Protein AF-A0A955W0I1-F1 (afdb_monomer)

Foldseek 3Di:
DVVVVVVVVVVVVVVVVVVVPDDDDDPVVCVVVDDPVPPPPPDVVSLVVVQVVVCVVVVHHDDSDDPDDDDPDD

Solvent-accessible surface area (backbone atoms only — not comparable to full-atom values): 4912 Å² total; per-residue (Å²): 112,68,73,60,54,52,52,54,51,53,50,52,51,55,58,56,58,65,56,73,75,75,69,93,72,58,77,76,79,45,56,87,76,68,48,80,90,70,49,77,70,77,47,66,70,59,40,55,51,53,48,53,56,46,26,71,72,70,76,48,86,82,60,88,84,59,100,55,98,65,86,67,75,129

pLDDT: mean 76.55, std 12.95, range [42.94, 91.5]

Structure (mmCIF, N/CA/C/O backbone):
data_AF-A0A955W0I1-F1
#
_entry.id   AF-A0A955W0I1-F1
#
loop_
_atom_site.group_PDB
_atom_site.id
_atom_site.type_symbol
_atom_site.label_atom_id
_atom_site.label_alt_id
_atom_site.label_comp_id
_atom_site.label_asym_id
_atom_site.label_entity_id
_atom_site.label_seq_id
_atom_site.pdbx_PDB_ins_code
_atom_site.Cartn_x
_atom_site.Cartn_y
_atom_site.Cartn_z
_atom_site.occupancy
_atom_site.B_iso_or_equiv
_atom_site.auth_seq_id
_atom_site.auth_comp_id
_atom_site.auth_asym_id
_atom_site.auth_atom_id
_atom_site.pdbx_PDB_model_num
ATOM 1 N N . MET A 1 1 ? 6.020 -4.614 43.797 1.00 59.97 1 MET A N 1
ATOM 2 C CA . MET A 1 1 ? 5.218 -5.684 43.152 1.00 59.97 1 MET A CA 1
ATOM 3 C C . MET A 1 1 ? 4.078 -5.119 42.301 1.00 59.97 1 MET A C 1
ATOM 5 O O . MET A 1 1 ? 3.938 -5.550 41.165 1.00 59.97 1 MET A O 1
ATOM 9 N N . ILE A 1 2 ? 3.357 -4.095 42.773 1.00 69.06 2 ILE A N 1
ATOM 10 C CA . ILE A 1 2 ? 2.246 -3.431 42.055 1.00 69.06 2 ILE A CA 1
ATOM 11 C C . ILE A 1 2 ? 2.648 -2.865 40.674 1.00 69.06 2 ILE A C 1
ATOM 13 O O . ILE A 1 2 ? 1.948 -3.110 39.698 1.00 69.06 2 ILE A O 1
ATOM 17 N N . CYS A 1 3 ? 3.816 -2.219 40.537 1.00 65.38 3 CYS A N 1
ATOM 18 C CA . CYS A 1 3 ? 4.25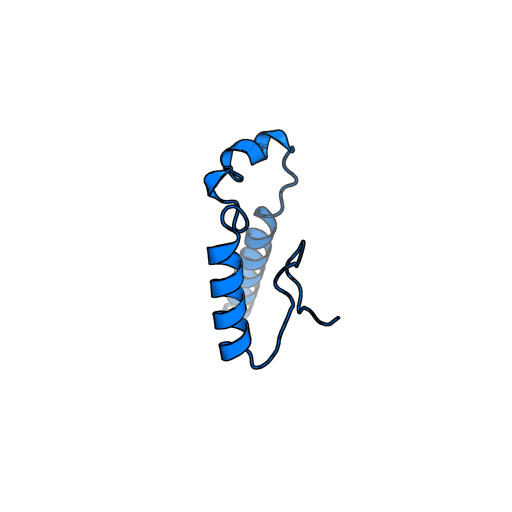5 -1.679 39.236 1.00 65.38 3 CYS A CA 1
ATOM 19 C C . CYS A 1 3 ? 4.547 -2.754 38.174 1.00 65.38 3 CYS A C 1
ATOM 21 O O . CYS A 1 3 ? 4.358 -2.511 36.987 1.00 65.38 3 CYS A O 1
ATOM 23 N N . ARG A 1 4 ? 4.987 -3.954 38.584 1.00 74.25 4 ARG A N 1
ATOM 24 C CA . ARG A 1 4 ? 5.249 -5.065 37.652 1.00 74.25 4 ARG A CA 1
ATOM 25 C C . ARG A 1 4 ? 3.941 -5.691 37.168 1.00 74.25 4 ARG A C 1
ATOM 27 O O . ARG A 1 4 ? 3.820 -5.973 35.986 1.00 74.25 4 ARG A O 1
ATOM 34 N N . ALA A 1 5 ? 2.954 -5.821 38.057 1.00 74.75 5 ALA A N 1
ATOM 35 C CA . ALA A 1 5 ? 1.618 -6.299 37.706 1.00 74.75 5 ALA A CA 1
ATOM 36 C C . ALA A 1 5 ? 0.878 -5.328 36.766 1.00 74.75 5 ALA A C 1
ATOM 38 O O . ALA A 1 5 ? 0.261 -5.766 35.800 1.00 74.75 5 ALA A O 1
ATOM 39 N N . ALA A 1 6 ? 1.002 -4.015 36.996 1.00 80.19 6 ALA A N 1
ATOM 40 C CA . ALA A 1 6 ? 0.427 -2.996 36.117 1.00 80.19 6 ALA A CA 1
ATOM 41 C C . ALA A 1 6 ? 1.046 -3.024 34.706 1.00 80.19 6 ALA A C 1
ATOM 43 O O . ALA A 1 6 ? 0.322 -2.975 33.715 1.00 80.19 6 ALA A O 1
ATOM 44 N N . ALA A 1 7 ? 2.372 -3.179 34.602 1.00 83.56 7 ALA A N 1
ATOM 45 C CA . ALA A 1 7 ? 3.055 -3.294 33.313 1.00 83.56 7 ALA A CA 1
ATOM 46 C C . ALA A 1 7 ? 2.638 -4.558 32.537 1.00 83.56 7 ALA A C 1
ATOM 48 O O . ALA A 1 7 ? 2.389 -4.488 31.334 1.00 83.56 7 ALA A O 1
ATOM 49 N N . SER A 1 8 ? 2.506 -5.700 33.222 1.00 86.12 8 SER A N 1
ATOM 50 C CA . SER A 1 8 ? 2.033 -6.950 32.614 1.00 86.12 8 SER A CA 1
ATOM 51 C C . SER A 1 8 ? 0.588 -6.853 32.115 1.00 86.12 8 SER A C 1
ATOM 53 O O . SER A 1 8 ? 0.287 -7.356 31.035 1.00 86.12 8 SER A O 1
ATOM 55 N N . LEU A 1 9 ? -0.292 -6.177 32.861 1.00 90.25 9 LEU A N 1
ATOM 56 C CA . LEU A 1 9 ? -1.688 -5.978 32.466 1.00 90.25 9 LEU A CA 1
ATOM 57 C C . LEU A 1 9 ? -1.816 -5.049 31.249 1.00 90.25 9 LEU A C 1
ATOM 59 O O . LEU A 1 9 ? -2.554 -5.364 30.319 1.00 90.25 9 LEU A O 1
ATOM 63 N N . CYS A 1 10 ? -1.062 -3.946 31.214 1.00 89.00 10 CYS A N 1
ATOM 64 C CA . CYS A 1 10 ? -1.030 -3.048 30.056 1.00 89.00 10 CYS A CA 1
ATOM 65 C C . CYS A 1 10 ? -0.523 -3.755 28.793 1.00 89.00 10 CYS A C 1
ATOM 67 O O . CYS A 1 10 ? -1.101 -3.584 27.722 1.00 89.00 10 CYS A O 1
ATOM 69 N N . LEU A 1 11 ? 0.529 -4.571 28.913 1.00 90.81 11 LEU A N 1
ATOM 70 C CA . LEU A 1 11 ? 1.070 -5.321 27.781 1.00 90.81 11 LEU A CA 1
ATOM 71 C C . LEU A 1 11 ? 0.059 -6.347 27.248 1.00 90.81 11 LEU A C 1
ATOM 73 O O . LEU A 1 11 ? -0.124 -6.448 26.038 1.00 90.81 11 LEU A O 1
ATOM 77 N N . ALA A 1 12 ? -0.645 -7.056 28.135 1.00 89.75 12 ALA A N 1
ATOM 78 C CA . ALA A 1 12 ? -1.700 -7.989 27.741 1.00 89.75 12 ALA A CA 1
ATOM 79 C C . ALA A 1 12 ? -2.861 -7.284 27.016 1.00 89.75 12 ALA A C 1
ATOM 81 O O . ALA A 1 12 ? -3.357 -7.798 26.015 1.00 89.75 12 ALA A O 1
ATOM 82 N N . LEU A 1 13 ? -3.256 -6.087 27.470 1.00 89.94 13 LEU A N 1
ATOM 83 C CA . LEU A 1 13 ? -4.287 -5.286 26.801 1.00 89.94 13 LEU A CA 1
ATOM 84 C C . LEU A 1 13 ? -3.860 -4.851 25.392 1.00 89.94 13 LEU A C 1
ATOM 86 O O . LEU A 1 13 ? -4.645 -4.950 24.451 1.00 89.94 13 LEU A O 1
ATOM 90 N N . LEU A 1 14 ? -2.615 -4.390 25.242 1.00 87.81 14 LEU A N 1
ATOM 91 C CA . LEU A 1 14 ? -2.063 -3.953 23.957 1.00 87.81 14 LEU A CA 1
ATOM 92 C C . LEU A 1 14 ? -1.983 -5.107 22.948 1.00 87.81 14 LEU A C 1
ATOM 94 O O . LEU A 1 14 ? -2.346 -4.926 21.788 1.00 87.81 14 LEU A O 1
ATOM 98 N N . LEU A 1 15 ? -1.561 -6.295 23.392 1.00 85.94 15 LEU A N 1
ATOM 99 C CA . LEU A 1 15 ? -1.527 -7.494 22.548 1.00 85.94 15 LEU A CA 1
ATOM 100 C C . LEU A 1 15 ? -2.932 -8.006 22.193 1.00 85.94 15 LEU A C 1
ATOM 102 O O . LEU A 1 15 ? -3.136 -8.515 21.096 1.00 85.94 15 LEU A O 1
ATOM 106 N N . GLY A 1 16 ? -3.907 -7.873 23.094 1.00 84.94 16 GLY A N 1
ATOM 107 C CA . GLY A 1 16 ? -5.298 -8.225 22.797 1.00 84.94 16 GLY A CA 1
ATOM 108 C C . GLY A 1 16 ? -5.929 -7.297 21.755 1.00 84.94 16 GLY A C 1
ATOM 109 O O . GLY A 1 16 ? -6.633 -7.758 20.859 1.00 84.94 16 GLY A O 1
ATOM 110 N N . ALA A 1 17 ? -5.642 -5.994 21.829 1.00 83.25 17 ALA A N 1
ATOM 111 C CA . ALA A 1 17 ? -6.180 -5.003 20.900 1.00 83.25 17 ALA A CA 1
ATOM 112 C C . ALA A 1 17 ? -5.633 -5.150 19.468 1.00 83.25 17 ALA A C 1
ATOM 114 O O . ALA A 1 17 ? -6.363 -4.901 18.509 1.00 83.25 17 ALA A O 1
ATOM 115 N N . SER A 1 18 ? -4.381 -5.586 19.293 1.00 80.50 18 SER A N 1
ATOM 116 C CA . SER A 1 18 ? -3.786 -5.767 17.960 1.00 80.50 18 SER A CA 1
ATOM 117 C C . SER A 1 18 ? -4.372 -6.950 17.180 1.00 80.50 18 SER A C 1
ATOM 119 O O . SER A 1 18 ? -4.335 -6.946 15.950 1.00 80.50 18 SER A O 1
ATOM 121 N N . ALA A 1 19 ? -4.974 -7.931 17.860 1.00 74.31 19 ALA A N 1
ATOM 122 C CA . ALA A 1 19 ? -5.634 -9.066 17.217 1.00 74.31 19 ALA A CA 1
ATOM 123 C C . ALA A 1 19 ? -6.992 -8.706 16.578 1.00 74.31 19 ALA A C 1
ATOM 125 O O . ALA A 1 19 ? -7.453 -9.418 15.687 1.00 74.31 19 ALA A O 1
ATOM 126 N N . ALA A 1 20 ? -7.616 -7.588 16.971 1.00 71.69 20 ALA A N 1
ATOM 127 C CA . ALA A 1 20 ? -8.935 -7.180 16.474 1.00 71.69 20 ALA A CA 1
ATOM 128 C C . ALA A 1 20 ? -8.944 -6.735 14.996 1.00 71.69 20 ALA A C 1
ATOM 130 O O . ALA A 1 20 ? -10.011 -6.615 14.400 1.00 71.69 20 ALA A O 1
ATOM 131 N N . GLY A 1 21 ? -7.776 -6.496 14.390 1.00 69.69 21 GLY A N 1
ATOM 132 C CA . GLY A 1 21 ? -7.660 -6.127 12.974 1.00 69.69 21 GLY A CA 1
ATOM 133 C C . GLY A 1 21 ? -7.703 -7.310 12.000 1.00 69.69 21 GLY A C 1
ATOM 134 O O . GLY A 1 21 ? -7.824 -7.100 10.795 1.00 69.69 21 GLY A O 1
ATOM 135 N N . CYS A 1 22 ? -7.597 -8.550 12.487 1.00 70.69 22 CYS A N 1
ATOM 136 C CA . CYS A 1 22 ? -7.572 -9.740 11.637 1.00 70.69 22 CYS A CA 1
ATOM 137 C C . CYS A 1 22 ? -8.998 -10.277 11.430 1.00 70.69 22 CYS A C 1
ATOM 139 O O . CYS A 1 22 ? -9.42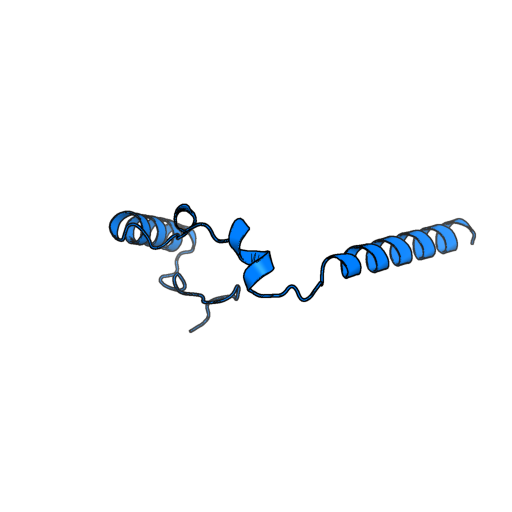3 -11.221 12.094 1.00 70.69 22 CYS A O 1
ATOM 141 N N . ALA A 1 23 ? -9.755 -9.641 10.531 1.00 77.00 23 ALA A N 1
ATOM 142 C CA . ALA A 1 23 ? -11.104 -10.064 10.158 1.00 77.00 23 ALA A CA 1
ATOM 143 C C . ALA A 1 23 ? -11.136 -10.591 8.716 1.00 77.00 23 ALA A C 1
ATOM 145 O O . ALA A 1 23 ? -10.667 -9.935 7.784 1.00 77.00 23 ALA A O 1
ATOM 146 N N . THR A 1 24 ? -11.709 -11.780 8.521 1.00 77.81 24 THR A N 1
ATOM 147 C CA . THR A 1 24 ? -11.956 -12.336 7.186 1.00 77.81 24 THR A CA 1
ATOM 148 C C . THR A 1 24 ? -13.212 -11.688 6.605 1.00 77.81 24 THR A C 1
ATOM 150 O O . THR A 1 24 ? -14.324 -12.043 6.993 1.00 77.81 24 THR A O 1
ATOM 153 N N . VAL A 1 25 ? -13.034 -10.726 5.702 1.00 77.62 25 VAL A N 1
ATOM 154 C CA . VAL A 1 25 ? -14.130 -10.030 5.006 1.00 77.62 25 VAL A CA 1
ATOM 155 C C . VAL A 1 25 ? -14.462 -10.712 3.682 1.00 77.62 25 VAL A C 1
ATOM 157 O O . VAL A 1 25 ? -13.585 -11.287 3.027 1.00 77.62 25 VAL A O 1
ATOM 160 N N . ALA A 1 26 ? -15.725 -10.654 3.270 1.00 77.75 26 ALA A N 1
ATOM 161 C CA . ALA A 1 26 ? -16.147 -11.222 1.997 1.00 77.75 26 ALA A CA 1
ATOM 162 C C . ALA A 1 26 ? -15.567 -10.412 0.816 1.00 77.75 26 ALA A C 1
ATOM 164 O O . ALA A 1 26 ? -15.346 -9.205 0.945 1.00 77.75 26 ALA A O 1
ATOM 165 N N . PRO A 1 27 ? -15.325 -11.023 -0.363 1.00 71.44 27 PRO A N 1
ATOM 166 C CA . PRO A 1 27 ? -14.676 -10.337 -1.485 1.00 71.44 27 PRO A CA 1
ATOM 167 C C . PRO A 1 27 ? -15.360 -9.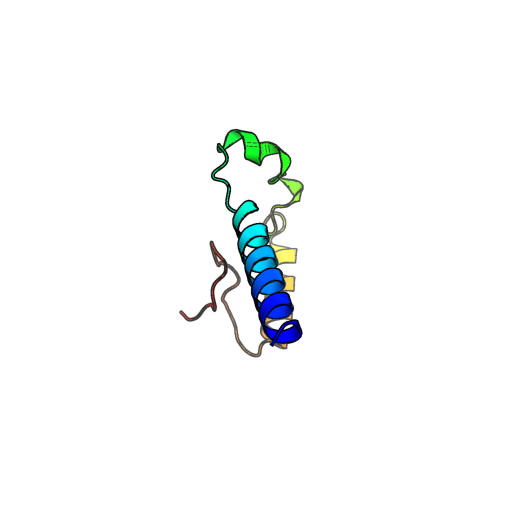034 -1.926 1.00 71.44 27 PRO A C 1
ATOM 169 O O . PRO A 1 27 ? -14.672 -8.075 -2.261 1.00 71.44 27 PRO A O 1
ATOM 172 N N . TYR A 1 28 ? -16.693 -8.971 -1.871 1.00 77.25 28 TYR A N 1
ATOM 173 C CA . TYR A 1 28 ? -17.468 -7.780 -2.241 1.00 77.25 28 TYR A CA 1
ATOM 174 C C . TYR A 1 28 ? -17.343 -6.632 -1.223 1.00 77.25 28 TYR A C 1
ATOM 176 O O . TYR A 1 28 ? -17.474 -5.470 -1.586 1.00 77.25 28 TYR A O 1
ATOM 184 N N . GLU A 1 29 ? -17.013 -6.911 0.042 1.00 76.31 29 GLU A N 1
ATOM 185 C CA . GLU A 1 29 ? -16.770 -5.866 1.055 1.00 76.31 29 GLU A CA 1
ATOM 186 C C . GLU A 1 29 ? -15.452 -5.117 0.793 1.00 76.31 29 GLU A C 1
ATOM 188 O O . GLU A 1 29 ? -15.231 -4.022 1.309 1.00 76.31 29 GLU A O 1
ATOM 193 N N . ARG A 1 30 ? -14.578 -5.689 -0.047 1.00 68.81 30 ARG A N 1
ATOM 194 C CA . ARG A 1 30 ? -13.278 -5.123 -0.434 1.00 68.81 30 ARG A CA 1
ATOM 195 C C . ARG A 1 30 ? -13.356 -4.212 -1.660 1.00 68.81 30 ARG A C 1
ATOM 197 O O . ARG A 1 30 ? -12.358 -3.572 -1.981 1.00 68.81 30 ARG A O 1
ATOM 204 N N . GLU A 1 31 ? -14.511 -4.124 -2.322 1.00 66.31 31 GLU A N 1
ATOM 205 C CA . GLU A 1 31 ? -14.690 -3.393 -3.586 1.00 66.31 31 GLU A CA 1
ATOM 206 C C . GLU A 1 31 ? -14.278 -1.914 -3.482 1.00 66.31 31 GLU A C 1
ATOM 208 O O . GLU A 1 31 ? -13.631 -1.373 -4.377 1.00 66.31 31 GLU A O 1
ATOM 213 N N . TYR A 1 32 ? -14.547 -1.270 -2.344 1.00 69.06 32 TYR A N 1
ATOM 214 C CA . TYR A 1 32 ? -14.169 0.130 -2.117 1.00 69.06 32 TYR A CA 1
ATOM 215 C C . TYR A 1 32 ? -12.662 0.357 -1.930 1.00 69.06 32 TYR A C 1
ATOM 217 O O . TYR A 1 32 ? -12.198 1.497 -2.050 1.00 69.06 32 TYR A O 1
ATOM 225 N N . LEU A 1 33 ? -11.904 -0.698 -1.622 1.00 70.00 33 LEU A N 1
ATOM 226 C CA . LEU A 1 33 ? -10.490 -0.610 -1.262 1.00 70.00 33 LEU A CA 1
ATOM 227 C C . LEU A 1 33 ? -9.557 -0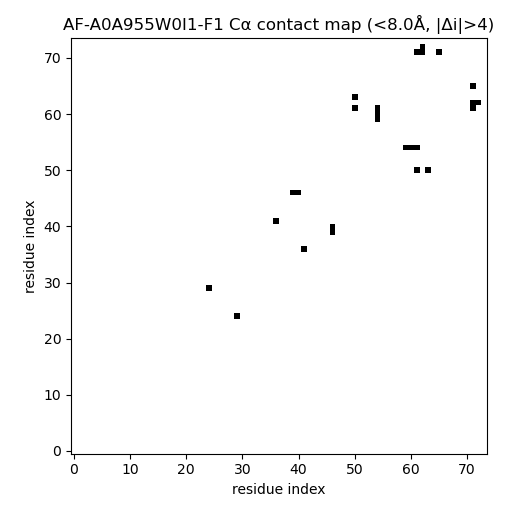.792 -2.465 1.00 70.00 33 LEU A C 1
ATOM 229 O O . LEU A 1 33 ? -8.459 -0.252 -2.449 1.00 70.00 33 LEU A O 1
ATOM 233 N N . SER A 1 34 ? -9.976 -1.508 -3.510 1.00 72.50 34 SER A N 1
ATOM 234 C CA . SER A 1 34 ? -9.157 -1.791 -4.697 1.00 72.50 34 SER A CA 1
ATOM 235 C C . SER A 1 34 ? -9.712 -1.093 -5.937 1.00 72.50 34 SER A C 1
ATOM 237 O O . SER A 1 34 ? -10.230 -1.730 -6.855 1.00 72.50 34 SER A O 1
ATOM 239 N N . LYS A 1 35 ? -9.631 0.239 -5.959 1.00 80.94 35 LYS A N 1
ATOM 240 C CA . LYS A 1 35 ? -10.052 1.023 -7.128 1.00 80.94 35 LYS A CA 1
ATOM 241 C C . LYS A 1 35 ? -9.090 0.776 -8.298 1.00 80.94 35 LYS A C 1
ATOM 243 O O . LYS A 1 35 ? -7.889 0.691 -8.053 1.00 80.94 35 LYS A O 1
ATOM 248 N N . PRO A 1 36 ? -9.556 0.780 -9.561 1.00 76.56 36 PRO A N 1
ATOM 249 C CA . PRO A 1 36 ? -8.678 0.644 -10.730 1.00 76.56 36 PRO A CA 1
ATOM 250 C C . PRO A 1 36 ? -7.545 1.680 -10.778 1.00 76.56 36 PRO A C 1
ATOM 252 O O . PRO A 1 36 ? -6.454 1.391 -11.243 1.00 76.56 36 PRO A O 1
ATOM 255 N N . SER A 1 37 ? -7.768 2.877 -10.226 1.00 80.19 37 SER A N 1
ATOM 256 C CA . SER A 1 37 ? -6.751 3.933 -10.120 1.00 80.19 37 SER A CA 1
ATOM 257 C C . SER A 1 37 ? -5.604 3.624 -9.148 1.00 80.19 37 SER A C 1
ATOM 259 O O . SER A 1 37 ? -4.661 4.401 -9.060 1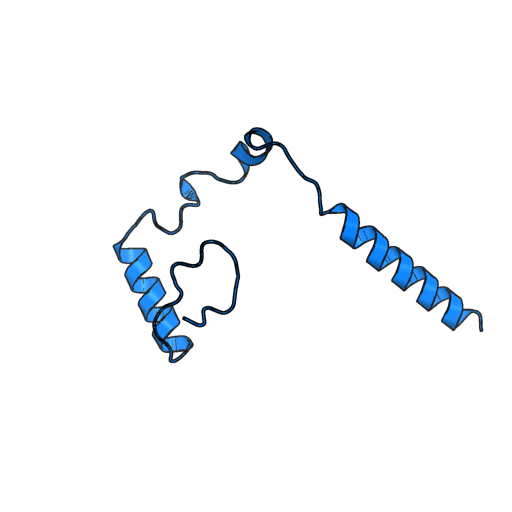.00 80.19 37 SER A O 1
ATOM 261 N N . MET A 1 38 ? -5.717 2.565 -8.344 1.00 78.75 38 MET A N 1
ATOM 262 C CA . MET A 1 38 ? -4.673 2.109 -7.423 1.00 78.75 38 MET A CA 1
ATOM 263 C C . MET A 1 38 ? -3.799 1.015 -8.044 1.00 78.75 38 MET A C 1
ATOM 265 O O . MET A 1 38 ? -2.918 0.506 -7.356 1.00 78.75 38 MET A O 1
ATOM 269 N N . ASP A 1 39 ? -4.039 0.645 -9.306 1.00 82.94 39 ASP A N 1
ATOM 270 C CA . ASP A 1 39 ? -3.211 -0.308 -10.036 1.00 82.94 39 ASP A CA 1
ATOM 271 C C . ASP A 1 39 ? -1.819 0.299 -10.307 1.00 82.94 39 ASP A C 1
ATOM 273 O O . ASP A 1 39 ? -1.695 1.219 -11.120 1.00 82.94 39 ASP A O 1
ATOM 277 N N . PRO A 1 40 ? -0.751 -0.198 -9.653 1.00 78.75 40 PRO A N 1
ATOM 278 C CA . PRO A 1 40 ? 0.600 0.316 -9.854 1.00 78.75 40 PRO A CA 1
ATOM 279 C C . PRO A 1 40 ? 1.183 -0.071 -11.220 1.00 78.75 40 PRO A C 1
ATOM 281 O O . PRO A 1 40 ? 2.265 0.395 -11.565 1.00 78.75 40 PRO A O 1
ATOM 284 N N . SER A 1 41 ? 0.507 -0.947 -11.969 1.00 82.44 41 SER A N 1
ATOM 285 C CA . SER A 1 41 ? 0.913 -1.439 -13.284 1.00 82.44 41 SER A CA 1
ATOM 286 C C . SER A 1 41 ? 0.145 -0.811 -14.448 1.00 82.44 41 SER A C 1
ATOM 288 O O . SER A 1 41 ? 0.371 -1.196 -15.595 1.00 82.44 41 SER A O 1
ATOM 290 N N . ALA A 1 42 ? -0.696 0.195 -14.173 1.00 83.50 42 ALA A N 1
ATOM 291 C CA . ALA A 1 42 ? -1.504 0.874 -15.184 1.00 83.50 42 ALA A CA 1
ATOM 292 C C . ALA A 1 42 ? -0.658 1.485 -16.321 1.00 83.50 42 ALA A C 1
ATOM 294 O O . ALA A 1 42 ? -1.051 1.421 -17.482 1.00 83.50 42 ALA A O 1
ATOM 295 N N . GLU A 1 43 ? 0.526 2.024 -16.002 1.00 88.31 43 GLU A N 1
ATOM 296 C CA . GLU A 1 43 ? 1.405 2.709 -16.956 1.00 88.31 43 GLU A CA 1
ATOM 297 C C . GLU A 1 43 ? 2.789 2.051 -17.036 1.00 88.31 43 GLU A C 1
ATOM 299 O O . GLU A 1 43 ? 3.668 2.266 -16.199 1.00 88.31 43 GLU A O 1
ATOM 304 N N . THR A 1 44 ? 3.047 1.293 -18.104 1.00 85.94 44 THR A N 1
ATOM 305 C CA . THR A 1 44 ? 4.285 0.500 -18.258 1.00 85.94 44 THR A CA 1
ATOM 306 C C . THR A 1 44 ? 5.571 1.334 -18.176 1.00 85.94 44 THR A C 1
ATOM 308 O O . THR A 1 44 ? 6.589 0.864 -17.666 1.00 85.94 44 THR A O 1
ATOM 311 N N . ARG A 1 45 ? 5.553 2.587 -18.654 1.00 89.50 45 ARG A N 1
ATOM 312 C CA . ARG A 1 45 ? 6.732 3.475 -18.594 1.00 89.50 45 ARG A CA 1
ATOM 313 C C . ARG A 1 45 ? 7.033 3.935 -17.168 1.00 89.50 45 ARG A C 1
ATOM 315 O O . ARG A 1 45 ? 8.203 4.044 -16.810 1.00 89.50 45 ARG A O 1
ATOM 322 N N . GLU A 1 46 ? 5.999 4.187 -16.368 1.00 88.81 46 GLU A N 1
ATOM 323 C CA . GLU A 1 46 ? 6.154 4.543 -14.954 1.00 88.81 46 GLU A CA 1
ATOM 324 C C . GLU A 1 46 ? 6.725 3.358 -14.170 1.00 88.81 46 GLU A C 1
ATOM 326 O O . GLU A 1 46 ? 7.667 3.527 -13.396 1.00 88.81 46 GLU A O 1
ATOM 331 N N . VAL A 1 47 ? 6.215 2.151 -14.435 1.00 88.31 47 VAL A N 1
ATOM 332 C CA . VAL A 1 47 ? 6.700 0.909 -13.819 1.00 88.31 47 VAL A CA 1
ATOM 333 C C . VAL A 1 47 ? 8.196 0.728 -14.068 1.00 88.31 47 VAL A C 1
ATOM 335 O O . VAL A 1 47 ? 8.959 0.577 -13.116 1.00 88.31 47 VAL A O 1
ATOM 338 N N . ALA A 1 48 ? 8.637 0.821 -15.327 1.00 88.06 48 ALA A N 1
ATOM 339 C CA . ALA A 1 48 ? 10.048 0.672 -15.686 1.00 88.06 48 ALA A CA 1
ATOM 340 C C . ALA A 1 48 ? 10.941 1.746 -15.038 1.00 88.06 48 ALA A C 1
ATOM 342 O O . ALA A 1 48 ? 12.048 1.457 -14.585 1.00 88.06 48 ALA A O 1
ATOM 343 N N . PHE A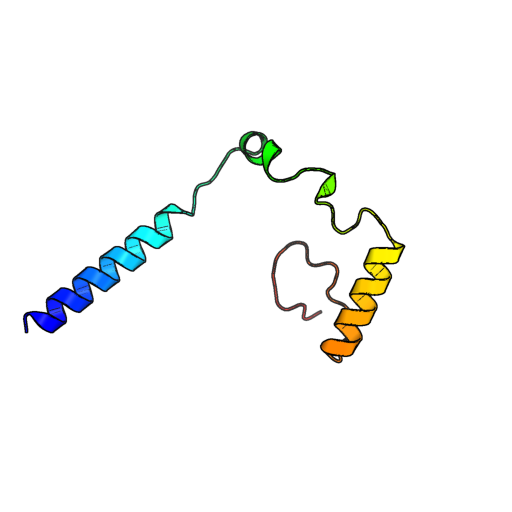 1 49 ? 10.457 2.988 -14.958 1.00 90.62 49 PHE A N 1
ATOM 344 C CA . PHE A 1 49 ? 11.180 4.066 -14.287 1.00 90.62 49 PHE A CA 1
ATOM 345 C C . PHE A 1 49 ? 11.335 3.801 -12.782 1.00 90.62 49 PHE A C 1
ATOM 347 O O . PHE A 1 49 ? 12.421 3.964 -12.226 1.00 90.62 49 PHE A O 1
ATOM 354 N N . ARG A 1 50 ? 10.265 3.361 -12.114 1.00 88.81 50 ARG A N 1
ATOM 355 C CA . ARG A 1 50 ? 10.283 3.052 -10.678 1.00 88.81 50 ARG A CA 1
ATOM 356 C C . ARG A 1 50 ? 11.148 1.843 -10.347 1.00 88.81 50 ARG A C 1
ATOM 358 O O . ARG A 1 50 ? 11.820 1.884 -9.318 1.00 88.81 50 ARG A O 1
ATOM 365 N N . ALA A 1 51 ? 11.139 0.824 -11.202 1.00 88.56 51 ALA A N 1
ATOM 366 C CA . ALA A 1 51 ? 12.039 -0.322 -11.123 1.00 88.56 51 ALA A CA 1
ATOM 367 C C . ALA A 1 51 ? 13.500 0.145 -11.167 1.00 88.56 51 ALA A C 1
ATOM 369 O O . ALA A 1 51 ? 14.246 -0.066 -10.220 1.00 88.56 51 ALA A O 1
ATOM 370 N N . HIS A 1 52 ? 13.868 0.938 -12.180 1.00 90.38 52 HIS A N 1
ATOM 371 C CA . HIS A 1 52 ? 15.228 1.466 -12.316 1.00 90.38 52 HIS A CA 1
ATOM 372 C C . HIS A 1 52 ? 15.691 2.280 -11.095 1.00 90.38 52 HIS A C 1
ATOM 374 O O . HIS A 1 52 ? 16.817 2.123 -10.623 1.00 90.38 52 HIS A O 1
ATOM 380 N N . VAL A 1 53 ? 14.823 3.144 -10.556 1.00 91.50 53 VAL A N 1
ATOM 381 C CA . VAL A 1 53 ? 15.131 3.925 -9.346 1.00 91.50 53 VAL A CA 1
ATOM 382 C C . VAL A 1 53 ? 15.317 3.022 -8.127 1.00 91.50 53 VAL A C 1
ATOM 384 O O . VAL A 1 53 ? 16.169 3.313 -7.286 1.00 91.50 53 VAL A O 1
ATOM 387 N N . ARG A 1 54 ? 14.520 1.958 -8.000 1.00 87.44 54 ARG A N 1
ATOM 388 C CA . ARG A 1 54 ? 14.641 0.999 -6.901 1.00 87.44 54 ARG A CA 1
ATOM 389 C C . ARG A 1 54 ? 15.930 0.202 -7.018 1.00 87.44 54 ARG A C 1
ATOM 391 O O . ARG A 1 54 ? 16.692 0.193 -6.060 1.00 87.44 54 ARG A O 1
ATOM 398 N N . ASP A 1 55 ? 16.217 -0.331 -8.198 1.00 89.50 55 ASP A N 1
ATOM 399 C CA . ASP A 1 55 ? 17.419 -1.117 -8.456 1.00 89.50 55 ASP A CA 1
ATOM 400 C C . ASP A 1 55 ? 18.690 -0.321 -8.132 1.00 89.50 55 ASP A C 1
ATOM 402 O O . ASP A 1 55 ? 19.599 -0.797 -7.452 1.00 89.50 55 ASP A O 1
ATOM 406 N N . ALA A 1 56 ? 18.729 0.951 -8.544 1.00 90.06 56 ALA A N 1
ATOM 407 C CA . ALA A 1 56 ? 19.843 1.846 -8.246 1.00 90.06 56 ALA A CA 1
ATOM 408 C C . ALA A 1 56 ? 20.016 2.117 -6.740 1.00 90.06 56 ALA A C 1
ATOM 410 O O . ALA A 1 56 ? 21.134 2.335 -6.278 1.00 90.06 56 ALA A O 1
ATOM 411 N N . ARG A 1 57 ? 18.922 2.131 -5.969 1.00 88.88 57 ARG A N 1
ATOM 412 C CA . ARG A 1 57 ? 18.950 2.354 -4.513 1.00 88.88 57 ARG A CA 1
ATOM 413 C C . ARG A 1 57 ? 19.302 1.094 -3.738 1.00 88.88 57 ARG A C 1
ATOM 415 O O . ARG A 1 57 ? 19.991 1.186 -2.728 1.00 88.88 57 ARG A O 1
ATOM 422 N N . GLU A 1 58 ? 18.799 -0.049 -4.182 1.00 89.19 58 GLU A N 1
ATOM 423 C CA . GLU A 1 58 ? 18.962 -1.336 -3.506 1.00 89.19 58 GLU A CA 1
ATOM 424 C C . GLU A 1 58 ? 20.256 -2.045 -3.926 1.00 89.19 58 GLU A C 1
ATOM 426 O O . GLU A 1 58 ? 20.712 -2.949 -3.230 1.00 89.19 58 GLU A O 1
ATOM 431 N N . GLY A 1 59 ? 20.889 -1.615 -5.025 1.00 86.81 59 GLY A N 1
ATOM 432 C CA . GLY A 1 59 ? 22.101 -2.240 -5.561 1.00 86.81 59 GLY A CA 1
ATOM 433 C C . GLY A 1 59 ? 21.861 -3.659 -6.085 1.00 86.81 59 GLY A C 1
ATOM 434 O O . GLY A 1 59 ? 22.811 -4.413 -6.287 1.00 86.81 59 GLY A O 1
ATOM 435 N N . ALA A 1 60 ? 20.597 -4.021 -6.287 1.00 80.25 60 ALA A N 1
ATOM 436 C CA . ALA A 1 60 ? 20.121 -5.309 -6.761 1.00 80.25 60 ALA A CA 1
ATOM 437 C C . ALA A 1 60 ? 19.084 -5.067 -7.860 1.00 80.25 60 ALA A C 1
ATOM 439 O O . ALA A 1 60 ? 18.504 -3.992 -7.921 1.00 80.25 60 ALA A O 1
ATOM 440 N N . THR A 1 61 ? 18.865 -6.044 -8.735 1.00 81.81 61 THR A N 1
ATOM 441 C CA . THR A 1 61 ? 17.875 -5.943 -9.817 1.00 81.81 61 THR A CA 1
ATOM 442 C C . THR A 1 61 ? 16.816 -7.025 -9.666 1.00 81.81 61 THR A C 1
ATOM 444 O O . THR A 1 61 ? 17.171 -8.191 -9.478 1.00 81.81 61 THR A O 1
ATOM 447 N N . GLY A 1 62 ? 15.542 -6.665 -9.829 1.00 75.62 62 GLY A N 1
ATOM 448 C CA . GLY A 1 62 ? 14.403 -7.592 -9.784 1.00 75.62 62 GLY A CA 1
ATOM 449 C C . GLY A 1 62 ? 13.570 -7.506 -8.497 1.00 75.62 62 GLY A C 1
ATOM 450 O O . GLY A 1 62 ? 13.849 -6.71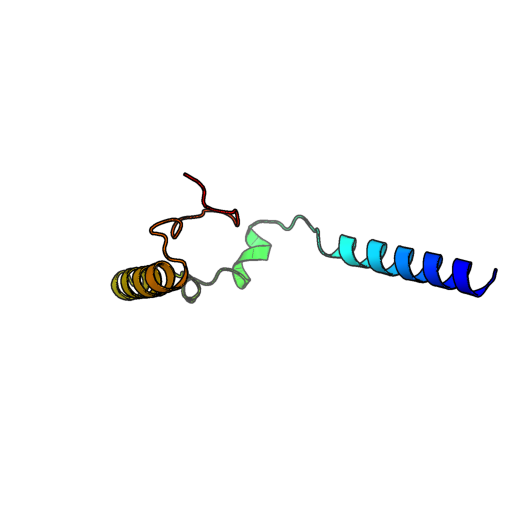4 -7.607 1.00 75.62 62 GLY A O 1
ATOM 451 N N . GLY A 1 63 ? 12.501 -8.310 -8.402 1.00 70.31 63 GLY A N 1
ATOM 452 C CA . GLY A 1 63 ? 11.590 -8.321 -7.241 1.00 70.31 63 GLY A CA 1
ATOM 453 C C . GLY A 1 63 ? 10.389 -7.366 -7.332 1.00 70.31 63 GLY A C 1
ATOM 454 O O . GLY A 1 63 ? 9.595 -7.284 -6.394 1.00 70.31 63 GLY A O 1
ATOM 455 N N . ASP A 1 64 ? 10.207 -6.674 -8.461 1.00 67.06 64 ASP A N 1
ATOM 456 C CA . ASP A 1 64 ? 9.068 -5.768 -8.704 1.00 67.06 64 ASP A CA 1
ATOM 457 C C . ASP A 1 64 ? 7.704 -6.471 -8.743 1.00 67.06 64 ASP A C 1
ATOM 459 O O . ASP A 1 64 ? 6.664 -5.869 -8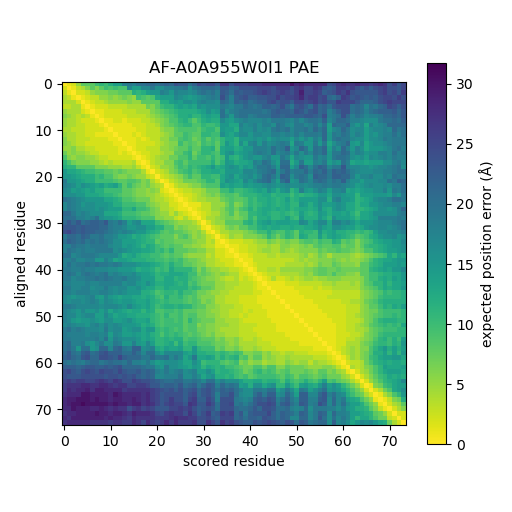.487 1.00 67.06 64 ASP A O 1
ATOM 463 N N . ASN A 1 65 ? 7.708 -7.759 -9.048 1.00 57.84 65 ASN A N 1
ATOM 464 C CA . ASN A 1 65 ? 6.556 -8.626 -9.213 1.00 57.84 65 ASN A CA 1
ATOM 465 C C . ASN A 1 65 ? 6.438 -9.588 -8.023 1.00 57.84 65 ASN A C 1
ATOM 467 O O . ASN A 1 65 ? 6.549 -10.803 -8.165 1.00 57.84 65 ASN A O 1
ATOM 471 N N . SER A 1 66 ? 6.196 -9.034 -6.831 1.00 54.28 66 SER A N 1
ATOM 472 C CA . SER A 1 66 ? 5.770 -9.821 -5.671 1.00 54.28 66 SER A CA 1
ATOM 473 C C . SER A 1 66 ? 4.244 -9.778 -5.548 1.00 54.28 66 SER A C 1
ATOM 475 O O . SER A 1 66 ? 3.645 -8.758 -5.222 1.00 54.28 66 SER A O 1
ATOM 477 N N . THR A 1 67 ? 3.588 -10.916 -5.773 1.00 52.09 67 THR A N 1
ATOM 478 C CA . THR A 1 67 ? 2.142 -11.105 -5.524 1.00 52.09 67 THR A CA 1
ATOM 479 C C . THR A 1 67 ? 1.795 -11.100 -4.018 1.00 52.09 67 THR A C 1
ATOM 481 O O . THR A 1 67 ? 0.677 -11.395 -3.612 1.00 52.09 67 THR A O 1
ATOM 484 N N . GLY A 1 68 ? 2.732 -10.740 -3.145 1.00 47.41 68 GLY A N 1
ATOM 485 C CA . GLY A 1 68 ? 2.540 -10.676 -1.703 1.00 47.41 68 GLY A CA 1
ATOM 486 C C . GLY A 1 68 ? 3.864 -10.364 -1.026 1.00 47.41 68 GLY A C 1
ATOM 487 O O . GLY A 1 68 ? 4.888 -10.931 -1.397 1.00 47.41 68 GLY A O 1
ATOM 488 N N . GLY A 1 69 ? 3.840 -9.433 -0.069 1.00 48.31 69 GLY A N 1
ATOM 489 C CA . GLY A 1 69 ? 5.028 -8.914 0.604 1.00 48.31 69 GLY A CA 1
ATOM 490 C C . GLY A 1 69 ? 5.960 -10.018 1.104 1.00 48.31 69 GLY A C 1
ATOM 491 O O . GLY A 1 69 ? 5.600 -10.808 1.973 1.00 48.31 69 GLY A O 1
ATOM 492 N N . GLY A 1 70 ? 7.171 -10.046 0.561 1.00 52.97 70 GLY A N 1
ATOM 493 C CA . GLY A 1 70 ? 8.228 -10.967 0.948 1.00 52.97 70 GLY A CA 1
ATOM 494 C C . GLY A 1 70 ? 9.553 -10.525 0.342 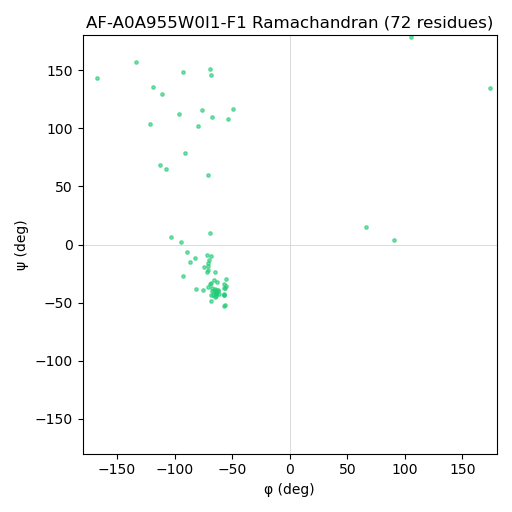1.00 52.97 70 GLY A C 1
ATOM 495 O O . GLY A 1 70 ? 9.582 -10.003 -0.769 1.00 52.97 70 GLY A O 1
ATOM 496 N N . CYS A 1 71 ? 10.632 -10.701 1.107 1.00 50.12 71 CYS A N 1
ATOM 497 C CA . CYS A 1 71 ? 12.014 -10.479 0.685 1.00 50.12 71 CYS A CA 1
ATOM 498 C C . CYS A 1 71 ? 12.263 -11.282 -0.602 1.00 50.12 71 CYS A C 1
ATOM 500 O O . CYS A 1 71 ? 12.241 -12.510 -0.565 1.00 50.12 71 CYS A O 1
ATOM 502 N N . GLY A 1 72 ? 12.380 -10.586 -1.736 1.00 52.31 72 GLY A N 1
ATOM 503 C CA . GLY A 1 72 ? 12.425 -11.150 -3.087 1.00 52.31 72 GLY A CA 1
ATOM 504 C C . GLY A 1 72 ? 13.719 -11.896 -3.405 1.00 52.31 72 GLY A C 1
ATOM 505 O O . GLY A 1 72 ? 14.428 -11.526 -4.335 1.00 52.31 72 GLY A O 1
ATOM 506 N N . CYS A 1 73 ? 14.033 -12.942 -2.646 1.00 43.00 73 CYS A N 1
ATOM 507 C CA . CYS A 1 73 ? 15.037 -13.917 -3.041 1.00 43.00 73 CYS A CA 1
ATOM 508 C C . CYS A 1 73 ? 14.419 -14.835 -4.104 1.00 43.00 73 CYS A C 1
ATOM 510 O O . CYS A 1 73 ? 13.437 -15.523 -3.821 1.00 43.00 73 CYS A O 1
ATOM 512 N N . ASN A 1 74 ? 14.976 -14.789 -5.318 1.00 42.94 74 ASN A N 1
ATOM 513 C CA . ASN A 1 74 ? 14.741 -15.779 -6.374 1.00 42.94 74 ASN A CA 1
ATOM 514 C C . ASN A 1 74 ? 15.294 -17.144 -5.939 1.00 42.94 74 ASN A C 1
ATOM 516 O O . ASN A 1 74 ? 16.408 -17.145 -5.361 1.00 42.94 74 ASN A O 1
#

Sequence (74 aa):
MICRAAASLCLALLLGASAAGCATVAPYEREYLSKPSMDPSAETREVAFRAHVRDAREGATGGDNSTGGGCGCN

Radius of gyration: 20.82 Å; Cα contacts (8 Å, |Δi|>4): 13; chains: 1; bounding box: 40×20×62 Å

Mean predicted aligned error: 12.59 Å

Secondary structure (DSSP, 8-state):
-HHHHHHHHHHHHHHHHHGGG-----GGGGTTT--GGG-TTS-HHHHHHHHHHHHHHHTS------SSS-----